Protein AF-A0A7S0YPS9-F1 (afdb_monomer_lite)

InterPro domains:
  IPR029021 Protein-tyrosine phosphatase-like [G3DSA:3.90.190.10] (40-159)
  IPR029021 Protein-tyrosine phosphatase-like [SSF52799] (48-157)
  IPR029260 Dual specificity/tyrosine protein phosphatase, N-terminal [PF14671] (51-158)

Sequence (159 aa):
AGESSSNSGPGLSVPEAGPHPSQSASPHTAVTREDTPSQPRTEGTEWVLHLTSRLFFTLLRNEDETVRQIRKYPVLFYFSNPLAEMYEPFCEDFGPVNISVVCQFCEDLRARVCDPRLENRMLVFYGYAGNAQVTANMVFLLMAFLTMDLGMSVEEAAS

Foldseek 3Di:
DDDDDDDDDDDDDDDDDDDDDDDDDDDDDDDDDDPDPDDPPPPPFPDWAQQDPQEIEGADADPVRVVVVCVVCVLADEDEDCLLVPDDDPDPDLDQHDVVSLVVLLVVVVCQVPPPVSVSHRYYYYDHPPDVSSVVNVLVSQLSNCCVPVVDDSVSRVD

Secondary structure (DSSP, 8-state):
------------PPPP-------------------PPPP---TT-S-EEEEETTEEEEEESSHHHHHHHHHH-TTEEEE--GGGG----SSS---PPPHHHHHHHHHHHHHHHT-GGGTTSEEEEEEETT-HHHHHHHHHHHHHHHHHTS---HHHHH-

Radius of gyration: 28.07 Å; chains: 1; bounding box: 64×65×68 Å

Organism: NCBI:txid464990

Structure (mmCIF, N/CA/C/O backbone):
data_AF-A0A7S0YPS9-F1
#
_entry.id   AF-A0A7S0YPS9-F1
#
loop_
_atom_site.group_PDB
_atom_site.id
_atom_site.type_symbol
_atom_site.label_atom_id
_atom_site.label_alt_id
_atom_site.label_comp_id
_atom_site.label_asym_id
_atom_site.label_entity_id
_atom_site.label_seq_id
_atom_site.pdbx_PDB_ins_code
_atom_site.Cartn_x
_atom_site.Cartn_y
_atom_site.Cartn_z
_atom_site.occupancy
_atom_site.B_iso_or_equiv
_atom_site.auth_seq_id
_atom_site.auth_comp_id
_atom_site.auth_asym_id
_atom_site.auth_atom_id
_atom_site.pdbx_PDB_model_num
ATOM 1 N N . ALA A 1 1 ? -46.658 55.732 -35.332 1.00 41.47 1 ALA A N 1
ATOM 2 C CA . ALA A 1 1 ? -47.530 54.972 -34.415 1.00 41.47 1 ALA A CA 1
ATOM 3 C C . ALA A 1 1 ? -46.629 54.014 -33.660 1.00 41.47 1 ALA A C 1
ATOM 5 O O . ALA A 1 1 ? -45.857 53.338 -34.316 1.00 41.47 1 ALA A O 1
ATOM 6 N N . GLY A 1 2 ? -46.572 53.951 -32.345 1.00 40.00 2 GLY A N 1
ATOM 7 C CA . GLY A 1 2 ? -47.279 54.594 -31.247 1.00 40.00 2 GLY A CA 1
ATOM 8 C C . GLY A 1 2 ? -46.553 54.123 -29.978 1.00 40.00 2 GLY A C 1
ATOM 9 O O . GLY A 1 2 ? -45.775 53.171 -30.039 1.00 40.00 2 GLY A O 1
ATOM 10 N N 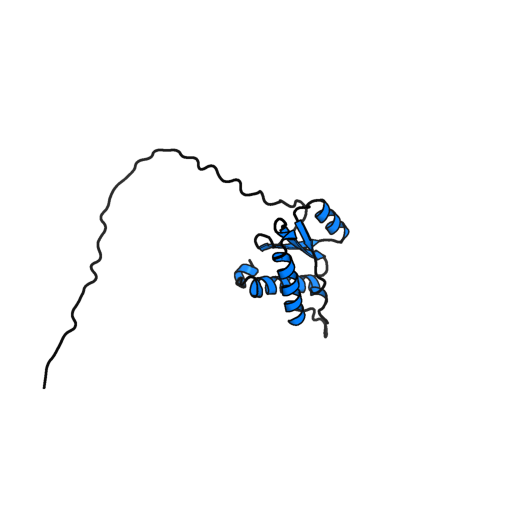. GLU A 1 3 ? -46.748 54.848 -28.886 1.00 38.50 3 GLU A N 1
ATOM 11 C CA . GLU A 1 3 ? -46.137 54.653 -27.564 1.00 38.50 3 GLU A CA 1
ATOM 12 C C . GLU A 1 3 ? -46.291 53.207 -27.058 1.00 38.50 3 GLU A C 1
ATOM 14 O O . GLU A 1 3 ? -47.204 52.491 -27.462 1.00 38.50 3 GLU A O 1
ATOM 19 N N . SER A 1 4 ? -45.428 52.685 -26.186 1.00 43.53 4 SER A N 1
ATOM 20 C CA . SER A 1 4 ? -45.539 52.729 -24.706 1.00 43.53 4 SER A CA 1
ATOM 21 C C . SER A 1 4 ? -45.063 51.343 -24.209 1.00 43.53 4 SER A C 1
ATOM 23 O O . SER A 1 4 ? -45.202 50.372 -24.941 1.00 43.53 4 SER A O 1
ATOM 25 N N . SER A 1 5 ? -44.484 51.085 -23.038 1.00 47.19 5 SER A N 1
ATOM 26 C CA . SER A 1 5 ? -44.112 51.875 -21.870 1.00 47.19 5 SER A CA 1
ATOM 27 C C . SER A 1 5 ? -43.207 51.007 -20.974 1.00 47.19 5 SER A C 1
ATOM 29 O O . SER A 1 5 ? -43.348 49.789 -20.938 1.00 47.19 5 SER A O 1
ATOM 31 N N . SER A 1 6 ? -42.319 51.689 -20.245 1.00 40.81 6 SER A N 1
ATOM 32 C CA . SER A 1 6 ? -41.898 51.464 -18.850 1.00 40.81 6 SER A CA 1
ATOM 33 C C . SER A 1 6 ? -41.573 50.052 -18.335 1.00 40.81 6 SER A C 1
ATOM 35 O O . SER A 1 6 ? -42.457 49.214 -18.176 1.00 40.81 6 SER A O 1
ATOM 37 N N . ASN A 1 7 ? -40.361 49.901 -17.793 1.00 38.34 7 ASN A N 1
ATOM 38 C CA . ASN A 1 7 ? -40.221 49.219 -16.509 1.00 38.34 7 ASN A CA 1
ATOM 39 C C . ASN A 1 7 ? -39.328 50.038 -15.569 1.00 38.34 7 ASN A C 1
ATOM 41 O O . ASN A 1 7 ? -38.269 50.524 -15.967 1.00 38.34 7 ASN A O 1
ATOM 45 N N . SER A 1 8 ? -39.809 50.211 -14.341 1.00 39.59 8 SER A N 1
ATOM 46 C CA . SER A 1 8 ? -39.329 51.164 -13.346 1.00 39.59 8 SER A CA 1
ATOM 47 C C . SER A 1 8 ? -38.951 50.436 -12.055 1.00 39.59 8 SER A C 1
ATOM 49 O O . SER A 1 8 ? -39.795 49.768 -11.466 1.00 39.59 8 SER A O 1
ATOM 51 N N . GLY A 1 9 ? -37.723 50.686 -11.584 1.00 37.12 9 GLY A N 1
ATOM 52 C CA . GLY A 1 9 ? -37.289 50.644 -10.174 1.00 37.12 9 GLY A CA 1
ATOM 53 C C . GLY A 1 9 ? -36.809 49.298 -9.604 1.00 37.12 9 GLY A C 1
ATOM 54 O O . GLY A 1 9 ? -36.999 48.262 -10.236 1.00 37.12 9 GLY A O 1
ATOM 55 N N . PRO A 1 10 ? -36.264 49.274 -8.366 1.00 46.47 10 PRO A N 1
ATOM 56 C CA . PRO A 1 10 ? -35.534 50.309 -7.605 1.00 46.47 10 PRO A CA 1
ATOM 57 C C . PRO A 1 10 ? -34.093 49.829 -7.251 1.00 46.47 10 PRO A C 1
ATOM 59 O O . PRO A 1 10 ? -33.816 48.640 -7.176 1.00 46.47 10 PRO A O 1
ATOM 62 N N . GLY A 1 11 ? -33.071 50.681 -7.137 1.00 37.88 11 GLY A N 1
ATOM 63 C CA . GLY A 1 11 ? -32.834 51.513 -5.953 1.00 37.88 11 GLY A CA 1
ATOM 64 C C . GLY A 1 11 ? -32.306 50.694 -4.761 1.00 37.88 11 GLY A C 1
ATOM 65 O O . GLY A 1 11 ? -33.041 50.504 -3.799 1.00 37.88 11 GLY A O 1
ATOM 66 N N . LEU A 1 12 ? -31.063 50.188 -4.821 1.00 39.03 12 LEU A N 1
ATOM 67 C CA . LEU A 1 12 ? -30.398 49.567 -3.664 1.00 39.03 12 LEU A CA 1
ATOM 68 C C . LEU A 1 12 ? -29.901 50.653 -2.699 1.00 39.03 12 LEU A C 1
ATOM 70 O O . LEU A 1 12 ? -28.890 51.309 -2.945 1.00 39.03 12 LEU A O 1
ATOM 74 N N . SER A 1 13 ? -30.624 50.820 -1.596 1.00 44.19 13 SER A N 1
ATOM 75 C CA . SER A 1 13 ? -30.230 51.635 -0.447 1.00 44.19 13 SER A CA 1
ATOM 76 C C . SER A 1 13 ? -29.332 50.811 0.478 1.00 44.19 13 SER A C 1
ATOM 78 O O . SER A 1 13 ? -29.762 49.795 1.021 1.00 44.19 13 SER A O 1
ATOM 80 N N . VAL A 1 14 ? -28.090 51.252 0.663 1.00 53.41 14 VAL A N 1
ATOM 81 C CA . VAL A 1 14 ? -27.149 50.713 1.656 1.00 53.41 14 VAL A CA 1
ATOM 82 C C . VAL A 1 14 ? -27.490 51.309 3.028 1.00 53.41 14 VAL A C 1
ATOM 84 O O . VAL A 1 14 ? -27.551 52.535 3.125 1.00 53.41 14 VAL A O 1
ATOM 87 N N . PRO A 1 15 ? -27.687 50.514 4.097 1.00 44.91 15 PRO A N 1
ATOM 88 C CA . PRO A 1 15 ? -27.736 51.054 5.447 1.00 44.91 15 PRO A CA 1
ATOM 89 C C . PRO A 1 15 ? -26.325 51.156 6.034 1.00 44.91 15 PRO A C 1
ATOM 91 O O . PRO A 1 15 ? -25.611 50.165 6.184 1.00 44.91 15 PRO A O 1
ATOM 94 N N . GLU A 1 16 ? -25.963 52.383 6.381 1.00 41.94 16 GLU A N 1
ATOM 95 C CA . GLU A 1 16 ? -24.846 52.775 7.233 1.00 41.94 16 GLU A CA 1
ATOM 96 C C . GLU A 1 16 ? -25.103 52.292 8.674 1.00 41.94 16 GLU A C 1
ATOM 98 O O . GLU A 1 16 ? -26.107 52.651 9.290 1.00 41.94 16 GLU A O 1
ATOM 103 N N . ALA A 1 17 ? -24.218 51.449 9.211 1.00 42.44 17 ALA A N 1
ATOM 104 C CA . ALA A 1 17 ? -24.265 51.017 10.606 1.00 42.44 17 ALA A CA 1
ATOM 105 C C . ALA A 1 17 ? -23.377 51.938 11.456 1.00 42.44 17 ALA A C 1
ATOM 107 O O . ALA A 1 17 ? -22.154 51.943 11.318 1.00 42.44 17 ALA A O 1
ATOM 108 N N . GLY A 1 18 ? -24.018 52.730 12.318 1.00 40.44 18 GLY A N 1
ATOM 109 C CA . GLY A 1 18 ? -23.367 53.601 13.296 1.00 40.44 18 GLY A CA 1
ATOM 110 C C . GLY A 1 18 ? -22.660 52.848 14.440 1.00 40.44 18 GLY A C 1
ATOM 111 O O . GLY A 1 18 ? -22.778 51.627 14.562 1.00 40.44 18 GLY A O 1
ATOM 112 N N . PRO A 1 19 ? -21.912 53.573 15.293 1.00 43.66 19 PRO A N 1
ATOM 113 C CA . PRO A 1 19 ? -20.972 52.999 16.249 1.00 43.66 19 PRO A CA 1
ATOM 114 C C . PRO A 1 19 ? -21.630 52.688 17.601 1.00 43.66 19 PRO A C 1
ATOM 116 O O . PRO A 1 19 ? -22.473 53.443 18.078 1.00 43.66 19 PRO A O 1
ATOM 119 N N . HIS A 1 20 ? -21.182 51.625 18.270 1.00 42.00 20 HIS A N 1
ATOM 120 C CA . HIS A 1 20 ? -21.481 51.356 19.682 1.00 42.00 20 HIS A CA 1
ATOM 121 C C . HIS A 1 20 ? -20.274 50.686 20.387 1.00 42.00 20 HIS A C 1
ATOM 123 O O . HIS A 1 20 ? -19.351 50.235 19.709 1.00 42.00 20 HIS A O 1
ATOM 129 N N . PRO A 1 21 ? -20.205 50.722 21.735 1.00 42.06 21 PRO A N 1
ATOM 130 C CA . PRO A 1 21 ? -19.028 51.180 22.461 1.00 42.06 21 PRO A CA 1
ATOM 131 C C . PRO A 1 21 ? -18.298 50.085 23.258 1.00 42.06 21 PRO A C 1
ATOM 133 O O . PRO A 1 21 ? -18.703 48.931 23.342 1.00 42.06 21 PRO A O 1
ATOM 136 N N . SER A 1 22 ? -17.204 50.535 23.867 1.00 35.16 22 SER A N 1
ATOM 137 C CA . SER A 1 22 ? -16.239 49.882 24.749 1.00 35.16 22 SER A CA 1
ATOM 138 C C . SER A 1 22 ? -16.776 48.999 25.895 1.00 35.16 22 SER A C 1
ATOM 140 O O . SER A 1 22 ? -17.659 49.406 26.638 1.00 35.16 22 SER A O 1
ATOM 142 N N . GLN A 1 23 ? -16.046 47.890 26.102 1.00 39.38 23 GLN A N 1
ATOM 143 C CA . GLN A 1 23 ? -15.632 47.220 27.357 1.00 39.38 23 GLN A CA 1
ATOM 144 C C . GLN A 1 23 ? -16.678 46.706 28.370 1.00 39.38 23 GLN A C 1
ATOM 146 O O . GLN A 1 23 ? -17.373 47.478 29.017 1.00 39.38 23 GLN A O 1
ATOM 151 N N . SER A 1 24 ? -16.601 45.401 28.677 1.00 36.88 24 SER A N 1
ATOM 152 C CA . SER A 1 24 ? -16.609 44.876 30.058 1.00 36.88 24 SER A CA 1
ATOM 153 C C . SER A 1 24 ? -16.165 43.404 30.091 1.00 36.88 24 SER A C 1
ATOM 155 O O . SER A 1 24 ? -16.586 42.600 29.263 1.00 36.88 24 SER A O 1
ATOM 157 N N . ALA A 1 25 ? -15.295 43.068 31.043 1.00 36.25 25 ALA A N 1
ATOM 158 C CA . ALA A 1 25 ? -14.757 41.738 31.313 1.00 36.25 25 ALA A CA 1
ATOM 159 C C . ALA A 1 25 ? -15.533 41.045 32.445 1.00 36.25 25 ALA A C 1
ATOM 161 O O . ALA A 1 25 ? -15.888 41.724 33.408 1.00 36.25 25 ALA A O 1
ATOM 162 N N . SER A 1 26 ? -15.717 39.712 32.382 1.00 39.62 26 SER A N 1
ATOM 163 C CA . SER A 1 26 ? -15.843 38.797 33.545 1.00 39.62 26 SER A CA 1
ATOM 164 C C . SER A 1 26 ? -16.054 37.313 33.146 1.00 39.62 26 SER A C 1
ATOM 166 O O . SER A 1 26 ? -16.311 37.047 31.975 1.00 39.62 26 SER A O 1
ATOM 168 N N . PRO A 1 27 ? -15.859 36.339 34.070 1.00 44.00 27 PRO A N 1
ATOM 169 C CA . PRO A 1 27 ? -15.006 35.169 33.820 1.00 44.00 27 PRO A CA 1
ATOM 170 C C . PRO A 1 27 ? -15.697 33.781 33.863 1.00 44.00 27 PRO A C 1
ATOM 172 O O . PRO A 1 27 ? -16.845 33.642 34.265 1.00 44.00 27 PRO A O 1
ATOM 175 N N . HIS A 1 28 ? -14.889 32.758 33.547 1.00 36.53 28 HIS A N 1
ATOM 176 C CA . HIS A 1 28 ? -15.008 31.321 33.854 1.00 36.53 28 HIS A CA 1
ATOM 177 C C . HIS A 1 28 ? -16.139 30.496 33.214 1.00 36.53 28 HIS A C 1
ATOM 179 O O . HIS A 1 28 ? -17.248 30.397 33.727 1.00 36.53 28 HIS A O 1
ATOM 185 N N . THR A 1 29 ? -15.760 29.664 32.240 1.00 40.16 29 THR A N 1
ATOM 186 C CA . THR A 1 29 ? -16.064 28.223 32.306 1.00 40.16 29 THR A CA 1
ATOM 187 C C . THR A 1 29 ? -14.987 27.461 31.541 1.00 40.16 29 THR A C 1
ATOM 189 O O . THR A 1 29 ? -14.839 27.605 30.330 1.00 40.16 29 THR A O 1
ATOM 192 N N . ALA A 1 30 ? -14.164 26.710 32.271 1.00 38.84 30 ALA A N 1
ATOM 193 C CA . ALA A 1 30 ? -13.199 25.801 31.678 1.00 38.84 30 ALA A CA 1
ATOM 194 C C . ALA A 1 30 ? -13.979 24.654 31.025 1.00 38.84 30 ALA A C 1
ATOM 196 O O . ALA A 1 30 ? -14.570 23.831 31.719 1.00 38.84 30 ALA A O 1
ATOM 197 N N . VAL A 1 31 ? -14.011 24.635 29.694 1.00 44.06 31 VAL A N 1
ATOM 198 C CA . VAL A 1 31 ? -14.446 23.465 28.933 1.00 44.06 31 VAL A CA 1
ATOM 199 C C . VAL A 1 31 ? -13.370 22.402 29.110 1.00 44.06 31 VAL A C 1
ATOM 201 O O . VAL A 1 31 ? -12.235 22.556 28.654 1.00 44.06 31 VAL A O 1
ATOM 204 N N . THR A 1 32 ? -13.732 21.351 29.838 1.00 39.50 32 THR A N 1
ATOM 205 C CA . THR A 1 32 ? -12.989 20.100 29.942 1.00 39.50 32 THR A CA 1
ATOM 206 C C . THR A 1 32 ? -12.752 19.588 28.527 1.00 39.50 32 THR A C 1
ATOM 208 O O . THR A 1 32 ? -13.696 19.250 27.819 1.00 39.50 32 THR A O 1
ATOM 211 N N . ARG A 1 33 ? -11.491 19.620 28.088 1.00 45.09 33 ARG A N 1
ATOM 212 C CA . ARG A 1 33 ? -11.068 19.037 26.817 1.00 45.09 33 ARG A CA 1
ATOM 213 C C . ARG A 1 33 ? -11.406 17.551 26.848 1.00 45.09 33 ARG A C 1
ATOM 215 O O . ARG A 1 33 ? -10.965 16.853 27.753 1.00 45.09 33 ARG A O 1
ATOM 222 N N . GLU A 1 34 ? -12.201 17.106 25.883 1.00 42.16 34 GLU A N 1
ATOM 223 C CA . GLU A 1 34 ? -12.401 15.690 25.611 1.00 42.16 34 GLU A CA 1
ATOM 224 C C . GLU A 1 34 ? -11.041 15.050 25.310 1.00 42.16 34 GLU A C 1
ATOM 226 O O . GLU A 1 34 ? -10.287 15.526 24.453 1.00 42.16 34 GLU A O 1
ATOM 231 N N . ASP A 1 35 ? -10.724 13.993 26.057 1.00 38.12 35 ASP A N 1
ATOM 232 C CA . ASP A 1 35 ? -9.555 13.150 25.847 1.00 38.12 35 ASP A CA 1
ATOM 233 C C . ASP A 1 35 ? -9.662 12.497 24.464 1.00 38.12 35 ASP A C 1
ATOM 235 O O . ASP A 1 35 ? -10.325 11.480 24.260 1.00 38.12 35 ASP A O 1
ATOM 239 N N . THR A 1 36 ? -9.006 13.116 23.486 1.00 41.06 36 THR A N 1
ATOM 240 C CA . THR A 1 36 ? -8.738 12.492 22.192 1.00 41.06 36 THR A CA 1
ATOM 241 C C . THR A 1 36 ? -7.844 11.276 22.449 1.00 41.06 36 THR A C 1
ATOM 243 O O . THR A 1 36 ? -6.810 11.444 23.103 1.00 41.06 36 THR A O 1
ATOM 246 N N . PRO A 1 37 ? -8.183 10.066 21.964 1.00 41.22 37 PRO A N 1
ATOM 247 C CA . PRO A 1 37 ? -7.334 8.898 22.147 1.00 41.22 37 PRO A CA 1
ATOM 248 C C . PRO A 1 37 ? -5.929 9.186 21.620 1.00 41.22 37 PRO A C 1
ATOM 250 O O . PRO A 1 37 ? -5.735 9.484 20.4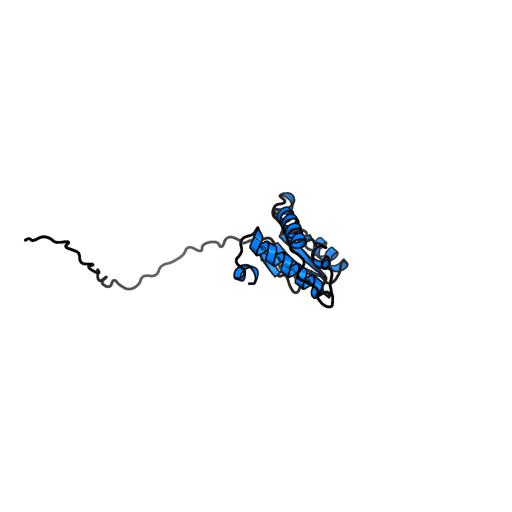40 1.00 41.22 37 PRO A O 1
ATOM 253 N N . SER A 1 38 ? -4.954 9.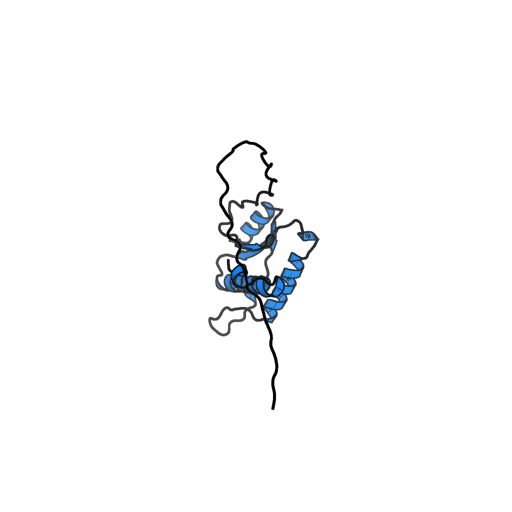131 22.523 1.00 48.56 38 SER A N 1
ATOM 254 C CA . SER A 1 38 ? -3.548 9.385 22.249 1.00 48.56 38 SER A CA 1
ATOM 255 C C . SER A 1 38 ? -3.075 8.487 21.108 1.00 48.56 38 SER A C 1
ATOM 257 O O . SER A 1 38 ? -3.089 7.260 21.233 1.00 48.56 38 SER A O 1
ATOM 259 N N . GLN A 1 39 ? -2.650 9.096 19.998 1.00 53.00 39 GLN A N 1
ATOM 260 C CA . GLN A 1 39 ? -2.018 8.386 18.889 1.00 53.00 39 GLN A CA 1
ATOM 261 C C . GLN A 1 39 ? -0.892 7.486 19.424 1.00 53.00 39 GLN A C 1
ATOM 263 O O . GLN A 1 39 ?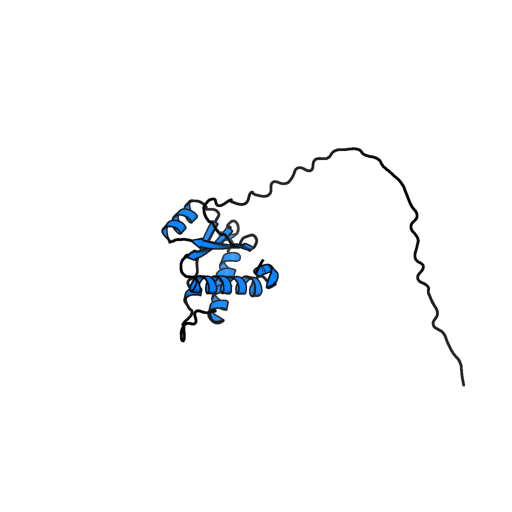 -0.093 7.939 20.255 1.00 53.00 39 GLN A O 1
ATOM 268 N N . PRO A 1 40 ? -0.778 6.228 18.966 1.00 45.66 40 PRO A N 1
ATOM 269 C CA . PRO A 1 40 ? 0.344 5.392 19.345 1.00 45.66 40 PRO A CA 1
ATOM 270 C C . PRO A 1 40 ? 1.610 5.979 18.733 1.00 45.66 40 PRO A C 1
ATOM 272 O O . PRO A 1 40 ? 1.872 5.868 17.538 1.00 45.66 40 PRO A O 1
ATOM 275 N N . ARG A 1 41 ? 2.406 6.626 19.582 1.00 46.66 41 ARG A N 1
ATOM 276 C CA . ARG A 1 41 ? 3.731 7.118 19.234 1.00 46.66 41 ARG A CA 1
ATOM 277 C C . ARG A 1 41 ? 4.646 5.902 19.106 1.00 46.66 41 ARG A C 1
ATOM 279 O O . ARG A 1 41 ? 5.133 5.354 20.095 1.00 46.66 41 ARG A O 1
ATOM 286 N N . THR A 1 42 ? 4.816 5.416 17.884 1.00 49.81 42 THR A N 1
ATOM 287 C CA . THR A 1 42 ? 5.724 4.311 17.577 1.00 49.81 42 THR A CA 1
ATOM 288 C C . THR A 1 42 ? 7.164 4.813 17.644 1.00 49.81 42 THR A C 1
ATOM 290 O O . THR A 1 42 ? 7.752 5.205 16.641 1.00 49.81 42 THR A O 1
ATOM 293 N N . GLU A 1 43 ? 7.743 4.836 18.845 1.00 42.94 43 GLU A N 1
ATOM 294 C CA . GLU A 1 43 ? 9.190 4.970 19.016 1.00 42.94 43 GLU A CA 1
ATOM 295 C C . GLU A 1 43 ? 9.875 3.767 18.339 1.00 42.94 43 GLU A C 1
ATOM 297 O O . GLU A 1 43 ? 9.827 2.637 18.847 1.00 42.94 43 GLU A O 1
ATOM 302 N N . GLY A 1 44 ? 10.455 4.000 17.153 1.00 46.72 44 GLY A N 1
ATOM 303 C CA . GLY A 1 44 ? 11.300 3.036 16.435 1.00 46.72 44 GLY A CA 1
ATOM 304 C C . GLY A 1 44 ? 11.024 2.827 14.938 1.00 46.72 44 GLY A C 1
ATOM 305 O O . GLY A 1 44 ? 11.829 2.163 14.290 1.00 46.72 44 GLY A O 1
ATOM 306 N N . THR A 1 45 ? 9.951 3.379 14.366 1.00 51.50 45 THR A N 1
ATOM 307 C CA . THR A 1 45 ? 9.693 3.366 12.910 1.00 51.50 45 THR A CA 1
ATOM 308 C C . THR A 1 45 ? 9.907 4.768 12.363 1.00 51.50 45 THR A C 1
ATOM 310 O O . THR A 1 45 ? 9.052 5.632 12.517 1.00 51.50 45 THR A O 1
ATOM 313 N N . GLU A 1 46 ? 11.080 5.011 11.780 1.00 56.75 46 GLU A N 1
ATOM 314 C CA . GLU A 1 46 ? 11.538 6.363 11.430 1.00 56.75 46 GLU A CA 1
ATOM 315 C C . GLU A 1 46 ? 10.673 7.064 10.368 1.00 56.75 46 GLU A C 1
ATOM 317 O O . GLU A 1 46 ? 10.697 8.286 10.313 1.00 56.75 46 GLU A O 1
ATOM 322 N N . TRP A 1 47 ? 9.842 6.342 9.601 1.00 65.19 47 TRP A N 1
ATOM 323 C CA . TRP A 1 47 ? 8.894 6.948 8.657 1.00 65.19 47 TRP A CA 1
ATOM 324 C C . TRP A 1 47 ? 7.599 6.128 8.564 1.00 65.19 47 TRP A C 1
ATOM 326 O O . TRP A 1 47 ? 7.588 4.994 8.071 1.00 65.19 47 TRP A O 1
ATOM 336 N N . VAL A 1 48 ? 6.496 6.700 9.049 1.00 83.88 48 VAL A N 1
ATOM 337 C CA . VAL A 1 48 ? 5.135 6.204 8.808 1.00 83.88 48 VAL A CA 1
ATOM 338 C C . VAL A 1 48 ? 4.398 7.287 8.035 1.00 83.88 48 VAL A C 1
ATOM 340 O O . VAL A 1 48 ? 4.246 8.403 8.527 1.00 83.88 48 VAL A O 1
ATOM 343 N N . LEU A 1 49 ? 3.959 6.958 6.825 1.00 89.81 49 LEU A N 1
ATOM 344 C CA . LEU A 1 49 ? 3.116 7.820 6.013 1.00 89.81 49 LEU A CA 1
ATOM 345 C C . LEU A 1 49 ? 1.657 7.588 6.415 1.00 89.81 49 LEU A C 1
ATOM 347 O O . LEU A 1 49 ? 1.150 6.467 6.346 1.00 89.81 49 LEU A O 1
ATOM 351 N N . HIS A 1 50 ? 0.994 8.640 6.878 1.00 91.31 50 HIS A N 1
ATOM 352 C CA . HIS A 1 50 ? -0.417 8.606 7.243 1.00 91.31 50 HIS A CA 1
ATOM 353 C C . HIS A 1 50 ? -1.251 8.902 5.999 1.00 91.31 50 HIS A C 1
ATOM 355 O O . HIS A 1 50 ? -1.120 9.979 5.433 1.00 91.31 50 HIS A O 1
ATOM 361 N N . LEU A 1 51 ? -2.075 7.947 5.565 1.00 92.94 51 LEU A N 1
ATOM 362 C CA . LEU A 1 51 ? -2.852 8.068 4.326 1.00 92.94 51 LEU A CA 1
ATOM 363 C C . LEU A 1 51 ? -4.307 8.442 4.619 1.00 92.94 51 LEU A C 1
ATOM 365 O O . LEU A 1 51 ? -4.905 9.262 3.935 1.00 92.94 51 LEU A O 1
ATOM 369 N N . THR A 1 52 ? -4.883 7.835 5.656 1.00 92.56 52 THR A N 1
ATOM 370 C CA . THR A 1 52 ? -6.214 8.161 6.185 1.00 92.56 52 THR A CA 1
ATOM 371 C C . THR A 1 52 ? -6.232 7.911 7.687 1.00 92.56 52 THR A C 1
ATOM 373 O O . THR A 1 52 ? -5.304 7.308 8.219 1.00 92.56 52 THR A O 1
ATOM 376 N N . SER A 1 53 ? -7.337 8.250 8.360 1.00 91.38 53 SER A N 1
ATOM 377 C CA . SER A 1 53 ? -7.524 8.028 9.804 1.00 91.38 53 SER A CA 1
ATOM 378 C C . SER A 1 53 ? -7.203 6.609 10.295 1.00 91.38 53 SER A C 1
ATOM 380 O O . SER A 1 53 ? -6.889 6.426 11.471 1.00 91.38 53 SER A O 1
ATOM 382 N N . ARG A 1 54 ? -7.307 5.596 9.423 1.00 93.25 54 ARG A N 1
ATOM 383 C CA . ARG A 1 54 ? -7.076 4.186 9.769 1.00 93.25 54 ARG A CA 1
ATOM 384 C C . ARG A 1 54 ? -6.094 3.465 8.852 1.00 93.25 54 ARG A C 1
ATOM 386 O O . ARG A 1 54 ? -5.808 2.304 9.134 1.00 93.25 54 ARG A O 1
ATOM 393 N N . LEU A 1 55 ? -5.583 4.104 7.800 1.00 95.81 55 LEU A N 1
ATOM 394 C CA . LEU A 1 55 ? -4.658 3.498 6.841 1.00 95.81 55 LEU A CA 1
ATOM 395 C C . LEU A 1 55 ? -3.315 4.230 6.850 1.00 95.81 55 LEU A C 1
ATOM 397 O O . LEU A 1 55 ? -3.241 5.440 6.648 1.00 95.81 55 LEU A O 1
ATOM 401 N N . PHE A 1 56 ? -2.253 3.459 7.043 1.00 96.00 56 PHE A N 1
ATOM 402 C CA . PHE A 1 56 ? -0.881 3.929 7.149 1.00 96.00 56 PHE A CA 1
ATOM 403 C C . PHE A 1 56 ? 0.014 3.122 6.210 1.00 96.00 56 PHE A C 1
ATOM 405 O O . PHE A 1 56 ? -0.277 1.961 5.909 1.00 96.00 56 PHE A O 1
ATOM 412 N N . PHE A 1 57 ? 1.134 3.712 5.808 1.00 95.94 57 PHE A N 1
ATOM 413 C CA . PHE A 1 57 ? 2.190 3.052 5.054 1.00 95.94 57 PHE A CA 1
ATOM 414 C C . PHE A 1 57 ? 3.536 3.166 5.769 1.00 95.94 57 PHE A C 1
ATOM 416 O O . PHE A 1 57 ? 3.855 4.200 6.353 1.00 95.94 57 PHE A O 1
ATOM 423 N N . THR A 1 58 ? 4.347 2.110 5.739 1.00 95.56 58 THR A N 1
ATOM 424 C CA . THR A 1 58 ? 5.705 2.148 6.295 1.00 95.56 58 THR A CA 1
ATOM 425 C C . THR A 1 58 ? 6.653 1.201 5.564 1.00 95.56 58 THR A C 1
ATOM 427 O O . THR A 1 58 ? 6.233 0.256 4.895 1.00 95.56 58 THR A O 1
ATOM 430 N N . LEU A 1 59 ? 7.953 1.440 5.721 1.00 95.06 59 LEU A N 1
ATOM 431 C CA . LEU A 1 59 ? 9.004 0.554 5.240 1.00 95.06 59 LEU A CA 1
ATOM 432 C C . LEU A 1 59 ? 9.691 -0.113 6.426 1.00 95.06 59 LEU A C 1
ATOM 434 O O . LEU A 1 59 ? 10.203 0.549 7.330 1.00 95.06 59 LEU A O 1
ATOM 438 N N . LEU A 1 60 ? 9.724 -1.439 6.402 1.00 93.62 60 LEU A N 1
ATOM 439 C CA . LEU A 1 60 ? 10.380 -2.257 7.412 1.00 93.62 60 LEU A CA 1
ATOM 440 C C . LEU A 1 60 ? 11.722 -2.757 6.885 1.00 93.62 60 LEU A C 1
ATOM 442 O O . LEU A 1 60 ? 11.938 -2.873 5.684 1.00 93.62 60 LEU A O 1
ATOM 446 N N . ARG A 1 61 ? 12.663 -3.050 7.782 1.00 92.44 61 ARG A N 1
ATOM 447 C CA . ARG A 1 61 ? 14.010 -3.480 7.372 1.00 92.44 61 ARG A CA 1
ATOM 448 C C . ARG A 1 61 ? 14.040 -4.912 6.850 1.00 92.44 61 ARG A C 1
ATOM 450 O O . ARG A 1 61 ? 14.805 -5.214 5.945 1.00 92.44 61 ARG A O 1
ATOM 457 N N . ASN A 1 62 ? 13.264 -5.789 7.477 1.00 92.75 62 ASN A N 1
ATOM 458 C CA . ASN A 1 62 ? 13.217 -7.218 7.198 1.00 92.75 62 ASN A CA 1
ATOM 459 C C . ASN A 1 62 ? 12.037 -7.868 7.937 1.00 92.75 62 ASN A C 1
ATOM 461 O O . ASN A 1 62 ? 11.305 -7.220 8.695 1.00 92.75 62 ASN A O 1
ATOM 465 N N . GLU A 1 63 ? 11.868 -9.167 7.722 1.00 94.19 63 GLU A N 1
ATOM 466 C CA . GLU A 1 63 ? 10.818 -9.967 8.346 1.00 94.19 63 GLU A CA 1
ATOM 467 C C . GLU A 1 63 ? 10.924 -9.993 9.878 1.00 94.19 63 GLU A C 1
ATOM 469 O O . GLU A 1 63 ? 9.919 -9.815 10.565 1.00 94.19 63 GLU A O 1
ATOM 474 N N . ASP A 1 64 ? 12.134 -10.101 10.433 1.00 95.94 64 ASP A N 1
ATOM 475 C CA . ASP A 1 64 ? 12.335 -10.097 11.887 1.00 95.94 64 ASP A CA 1
ATOM 476 C C . ASP A 1 64 ? 11.821 -8.806 12.540 1.00 95.94 64 ASP A C 1
ATOM 478 O O . ASP A 1 64 ? 11.219 -8.836 13.617 1.00 95.94 64 ASP A O 1
ATOM 482 N N . GLU A 1 65 ? 12.047 -7.658 11.896 1.00 93.25 65 GLU A N 1
ATOM 483 C CA . GLU A 1 65 ? 11.489 -6.382 12.341 1.00 93.25 65 GLU A CA 1
ATOM 484 C C . GLU A 1 65 ? 9.963 -6.384 12.260 1.00 93.25 65 GLU A C 1
ATOM 486 O O . GLU A 1 65 ? 9.306 -5.954 13.203 1.00 93.25 65 GLU A O 1
ATOM 491 N N . THR A 1 66 ? 9.394 -6.942 11.194 1.00 93.88 66 THR A N 1
ATOM 492 C CA . THR A 1 66 ? 7.939 -7.081 11.035 1.00 93.88 66 THR A CA 1
ATOM 493 C C . THR A 1 66 ? 7.324 -7.879 12.182 1.00 93.88 66 THR A C 1
ATOM 495 O O . THR A 1 66 ? 6.378 -7.421 12.826 1.00 93.88 66 THR A O 1
ATOM 498 N N . VAL A 1 67 ? 7.907 -9.032 12.521 1.00 95.62 67 VAL A N 1
ATOM 499 C CA . VAL A 1 67 ? 7.448 -9.868 13.641 1.00 95.62 67 VAL A CA 1
ATOM 500 C C . VAL A 1 67 ? 7.559 -9.123 14.974 1.00 95.62 67 VAL A C 1
ATOM 502 O O . VAL A 1 67 ? 6.647 -9.204 15.804 1.00 95.62 67 VAL A O 1
ATOM 505 N N . ARG A 1 68 ? 8.648 -8.371 15.195 1.00 94.75 68 ARG A N 1
ATOM 506 C CA . ARG A 1 68 ? 8.805 -7.536 16.399 1.00 94.75 68 ARG A CA 1
ATOM 507 C C . ARG A 1 68 ? 7.728 -6.458 16.488 1.00 94.75 68 ARG A C 1
ATOM 509 O O . ARG A 1 68 ? 7.127 -6.311 17.551 1.00 94.75 68 ARG A O 1
ATOM 516 N N . GLN A 1 69 ? 7.463 -5.744 15.397 1.00 92.69 69 GLN A N 1
ATOM 517 C CA . GLN A 1 69 ? 6.467 -4.670 15.346 1.00 92.69 69 GLN A CA 1
ATOM 518 C C . GLN A 1 69 ? 5.048 -5.197 15.600 1.00 92.69 69 GLN A C 1
ATOM 520 O O . GLN A 1 69 ? 4.339 -4.653 16.447 1.00 92.69 69 GLN A O 1
ATOM 525 N N . ILE A 1 70 ? 4.672 -6.319 14.973 1.00 93.81 70 ILE A N 1
ATOM 526 C CA . ILE A 1 70 ? 3.374 -6.983 15.196 1.00 93.81 70 ILE A CA 1
ATOM 527 C C . ILE A 1 70 ? 3.187 -7.358 16.673 1.00 93.81 70 ILE A C 1
ATOM 529 O O . ILE A 1 70 ? 2.115 -7.144 17.239 1.00 93.81 70 ILE A O 1
ATOM 533 N N . ARG A 1 71 ? 4.226 -7.902 17.320 1.00 94.69 71 ARG A N 1
ATOM 534 C CA . ARG A 1 71 ? 4.170 -8.283 18.743 1.00 94.69 71 ARG A CA 1
ATOM 535 C C . ARG A 1 71 ? 4.117 -7.074 19.672 1.00 94.69 71 ARG A C 1
ATOM 537 O O . ARG A 1 71 ? 3.445 -7.130 20.698 1.00 94.69 71 ARG A O 1
ATOM 544 N N . LYS A 1 72 ? 4.838 -6.004 19.332 1.00 94.56 72 LYS A N 1
ATOM 545 C CA . LYS A 1 72 ? 4.920 -4.780 20.139 1.00 94.56 72 LYS A CA 1
ATOM 546 C C . LYS A 1 72 ? 3.617 -3.979 20.093 1.00 94.56 72 LYS A C 1
ATOM 548 O O . LYS A 1 72 ? 3.228 -3.408 21.108 1.00 94.56 72 LYS A O 1
ATOM 553 N N . TYR A 1 73 ? 2.938 -3.959 18.947 1.00 93.25 73 TYR A N 1
ATOM 554 C CA . TYR A 1 73 ? 1.772 -3.111 18.709 1.00 93.25 73 TYR A CA 1
ATOM 555 C C . TYR A 1 73 ? 0.562 -3.920 18.210 1.00 93.25 73 TYR A C 1
ATOM 557 O O . TYR A 1 73 ? 0.200 -3.835 17.037 1.00 93.25 73 TYR A O 1
ATOM 565 N N . PRO A 1 74 ? -0.135 -4.663 19.090 1.00 90.69 74 PRO A N 1
ATOM 566 C CA . PRO A 1 74 ? -1.244 -5.535 18.694 1.00 90.69 74 PRO A CA 1
ATOM 567 C C . PRO A 1 74 ? -2.471 -4.783 18.162 1.00 90.69 74 PRO A C 1
ATOM 569 O O . PRO A 1 74 ? -3.324 -5.395 17.531 1.00 90.69 74 PRO A O 1
ATOM 572 N N . VAL A 1 75 ? -2.584 -3.469 18.388 1.00 93.00 75 VAL A N 1
ATOM 573 C CA . VAL A 1 75 ? -3.635 -2.631 17.780 1.00 93.00 75 VAL A CA 1
ATOM 574 C C . VAL A 1 75 ? -3.399 -2.405 16.281 1.00 93.00 75 VAL A C 1
ATOM 576 O O . VAL A 1 75 ? -4.352 -2.223 15.523 1.00 93.00 75 VAL A O 1
ATOM 579 N N . LEU A 1 76 ? -2.146 -2.492 15.828 1.00 95.56 76 LEU A N 1
ATOM 580 C CA . LEU A 1 76 ? -1.782 -2.372 14.422 1.00 95.56 76 LEU A CA 1
ATOM 581 C C . LEU A 1 76 ? -2.017 -3.704 13.714 1.00 95.56 76 LEU A C 1
ATOM 583 O O . LEU A 1 76 ? -1.729 -4.779 14.245 1.00 95.56 76 LEU A O 1
ATOM 587 N N . PHE A 1 77 ? -2.570 -3.641 12.513 1.00 96.69 77 PHE A N 1
ATOM 588 C CA . PHE A 1 77 ? -2.692 -4.771 11.609 1.00 96.69 77 PHE A CA 1
ATOM 589 C C . PHE A 1 77 ? -1.753 -4.538 10.429 1.00 96.69 77 PHE A C 1
ATOM 591 O O . PHE A 1 77 ? -2.053 -3.754 9.532 1.00 96.69 77 PHE A O 1
ATOM 598 N N . TYR A 1 78 ? -0.601 -5.204 10.463 1.00 96.56 78 TYR A N 1
ATOM 599 C CA . TYR A 1 78 ? 0.388 -5.143 9.394 1.00 96.56 78 TYR A CA 1
ATOM 600 C C . TYR A 1 78 ? 0.002 -6.088 8.261 1.00 96.56 78 TYR A C 1
ATOM 602 O O . TYR A 1 78 ? -0.302 -7.259 8.496 1.00 96.56 78 TYR A O 1
ATOM 610 N N . PHE A 1 79 ? 0.056 -5.596 7.029 1.00 96.75 79 PHE A N 1
ATOM 611 C CA . PHE A 1 79 ? -0.127 -6.406 5.832 1.00 96.75 79 PHE A CA 1
ATOM 612 C C . PHE A 1 79 ? 0.727 -5.870 4.683 1.00 96.75 79 PHE A C 1
ATOM 614 O O . PHE A 1 79 ? 1.020 -4.682 4.607 1.00 96.75 79 PHE A O 1
ATOM 621 N N . SER A 1 80 ? 1.112 -6.761 3.783 1.00 95.69 80 SER A N 1
ATOM 622 C CA . SER A 1 80 ? 1.793 -6.447 2.531 1.00 95.69 80 SER A CA 1
ATOM 623 C C . SER A 1 80 ? 1.039 -7.118 1.384 1.00 95.69 80 SER A C 1
ATOM 625 O O . SER A 1 80 ? 0.105 -7.897 1.609 1.00 95.69 80 SER A O 1
ATOM 627 N N . ASN A 1 81 ? 1.398 -6.778 0.151 1.00 93.00 81 ASN A N 1
ATOM 628 C CA . ASN A 1 81 ? 0.790 -7.347 -1.043 1.00 93.00 81 ASN A CA 1
ATOM 629 C C . ASN A 1 81 ? 1.880 -7.510 -2.121 1.00 93.00 81 ASN A C 1
ATOM 631 O O . ASN A 1 81 ? 2.600 -6.540 -2.368 1.00 93.00 81 ASN A O 1
ATOM 635 N N . PRO A 1 82 ? 2.017 -8.692 -2.754 1.00 95.56 82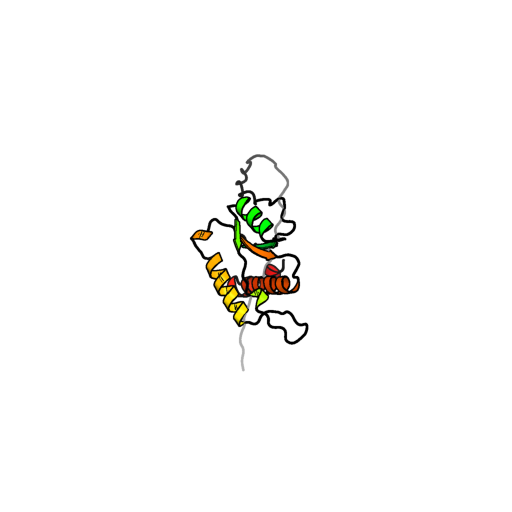 PRO A N 1
ATOM 636 C CA . PRO A 1 82 ? 3.030 -8.931 -3.786 1.00 95.56 82 PRO A CA 1
ATOM 637 C C . PRO A 1 82 ? 2.767 -8.194 -5.110 1.00 95.56 82 PRO A C 1
ATOM 639 O O . PRO A 1 82 ? 3.643 -8.161 -5.966 1.00 95.56 82 PRO A O 1
ATOM 642 N N . LEU A 1 83 ? 1.591 -7.587 -5.306 1.00 95.81 83 LEU A N 1
ATOM 643 C CA . LEU A 1 83 ? 1.193 -6.946 -6.568 1.00 95.81 83 LEU A CA 1
ATOM 644 C C . LEU A 1 83 ? 2.189 -5.887 -7.076 1.00 95.81 83 LEU A C 1
ATOM 646 O O . LEU A 1 83 ? 2.352 -5.733 -8.282 1.00 95.81 83 LEU A O 1
ATOM 650 N N . ALA A 1 84 ? 2.902 -5.188 -6.189 1.00 94.94 84 ALA A N 1
ATOM 651 C CA . ALA A 1 84 ? 3.915 -4.206 -6.591 1.00 94.94 84 ALA A CA 1
ATOM 652 C C . ALA A 1 84 ? 5.147 -4.822 -7.289 1.00 94.94 84 ALA A C 1
ATOM 654 O O . ALA A 1 84 ? 5.873 -4.113 -7.990 1.00 94.94 84 ALA A O 1
ATOM 655 N N . GLU A 1 85 ? 5.372 -6.125 -7.109 1.00 94.81 85 GLU A N 1
ATOM 656 C CA . GLU A 1 85 ? 6.455 -6.900 -7.727 1.00 94.81 85 GLU A CA 1
ATOM 657 C C . GLU A 1 85 ? 6.038 -7.522 -9.068 1.00 94.81 85 GLU A C 1
ATOM 659 O O . GLU A 1 85 ? 6.879 -8.053 -9.783 1.00 94.81 85 GLU A O 1
ATOM 664 N N . MET A 1 86 ? 4.756 -7.441 -9.444 1.00 94.88 86 MET A N 1
ATOM 665 C CA . MET A 1 86 ? 4.233 -8.045 -10.676 1.00 94.88 86 MET A CA 1
ATOM 666 C C . MET A 1 86 ? 4.528 -7.247 -11.953 1.00 94.88 86 MET A C 1
ATOM 668 O O . MET A 1 86 ? 4.010 -7.578 -13.020 1.00 94.88 86 MET A O 1
ATOM 672 N N . TYR A 1 87 ? 5.311 -6.172 -11.870 1.00 95.12 87 TYR A N 1
ATOM 673 C CA . TYR A 1 87 ? 5.752 -5.477 -13.072 1.00 95.12 87 TYR A CA 1
ATOM 674 C C . TYR A 1 87 ? 6.749 -6.344 -13.844 1.00 95.12 87 TYR A C 1
ATOM 676 O O . TYR A 1 87 ? 7.734 -6.806 -13.274 1.00 95.12 87 TYR A O 1
ATOM 684 N N . GLU A 1 88 ? 6.513 -6.524 -15.142 1.00 93.75 88 GLU A N 1
ATOM 685 C CA . GLU A 1 88 ? 7.433 -7.205 -16.052 1.00 93.75 88 GLU A CA 1
ATOM 686 C C . GLU A 1 88 ? 8.191 -6.152 -16.880 1.00 93.75 88 GLU A C 1
ATOM 688 O O . GLU A 1 88 ? 7.573 -5.512 -17.735 1.00 93.75 88 GLU A O 1
ATOM 693 N N . PRO A 1 89 ? 9.501 -5.942 -16.634 1.00 94.06 89 PRO A N 1
ATOM 694 C CA . PRO A 1 89 ? 10.307 -4.985 -17.388 1.00 94.06 89 PRO A CA 1
ATOM 695 C C . PRO A 1 89 ? 10.462 -5.377 -18.853 1.00 94.06 89 PRO A C 1
ATOM 697 O O . PRO A 1 89 ? 10.747 -6.536 -19.166 1.00 94.06 89 PRO A O 1
ATOM 700 N N . PHE A 1 90 ? 10.384 -4.398 -19.752 1.00 92.88 90 PHE A N 1
ATOM 701 C CA . PHE A 1 90 ? 10.815 -4.589 -21.140 1.00 92.88 90 PHE A CA 1
ATOM 702 C C . PHE A 1 90 ? 12.325 -4.352 -21.306 1.00 92.88 90 PHE A C 1
ATOM 704 O O . PHE A 1 90 ? 12.979 -5.036 -22.095 1.00 92.88 90 PHE A O 1
ATOM 711 N N . CYS A 1 91 ? 12.871 -3.399 -20.552 1.00 94.12 91 CYS A N 1
ATOM 712 C CA . CYS A 1 91 ? 14.262 -2.959 -20.533 1.00 94.12 91 CYS A CA 1
ATOM 713 C C . CYS A 1 91 ? 14.684 -2.635 -19.078 1.00 94.12 91 CYS A C 1
ATOM 715 O O . CYS A 1 91 ? 14.705 -3.516 -18.223 1.00 94.12 91 CYS A O 1
ATOM 717 N N . GLU A 1 92 ? 15.051 -1.377 -18.801 1.00 94.00 92 GLU A N 1
ATOM 718 C CA . GLU A 1 92 ? 15.411 -0.857 -17.470 1.00 94.00 92 GLU A CA 1
ATOM 719 C C . GLU A 1 92 ? 14.224 -0.167 -16.763 1.00 94.00 92 GLU A C 1
ATOM 721 O O . GLU A 1 92 ? 14.377 0.436 -15.698 1.00 94.00 92 GLU A O 1
ATOM 726 N N . ASP A 1 93 ? 13.035 -0.221 -17.363 1.00 95.88 93 ASP A N 1
ATOM 727 C CA . ASP A 1 93 ? 11.776 0.202 -16.763 1.00 95.88 93 ASP A CA 1
ATOM 728 C C . ASP A 1 93 ? 11.399 -0.682 -15.571 1.00 95.88 93 ASP A C 1
ATOM 730 O O . ASP A 1 93 ? 11.715 -1.866 -15.508 1.00 95.88 93 ASP A O 1
ATOM 734 N N . PHE A 1 94 ? 10.712 -0.091 -14.598 1.00 95.19 94 PHE A N 1
ATOM 735 C CA . PHE A 1 94 ? 10.296 -0.790 -13.379 1.00 95.19 94 PHE A CA 1
ATOM 736 C C . PHE A 1 94 ? 8.833 -0.544 -13.009 1.00 95.19 94 PHE A C 1
ATOM 738 O O . PHE A 1 94 ? 8.361 -1.056 -11.992 1.00 95.19 94 PHE A O 1
ATOM 745 N N . GLY A 1 95 ? 8.119 0.267 -13.790 1.00 94.31 95 GLY A N 1
ATOM 746 C CA . GLY A 1 95 ? 6.761 0.654 -13.462 1.00 94.31 95 GLY A CA 1
ATOM 747 C C . GLY A 1 95 ? 6.225 1.846 -14.258 1.00 94.31 95 GLY A C 1
ATOM 748 O O . GLY A 1 95 ? 6.896 2.356 -15.159 1.00 94.31 95 GLY A O 1
ATOM 749 N N . PRO A 1 96 ? 5.021 2.320 -13.882 1.00 95.88 96 PRO A N 1
ATOM 750 C CA . PRO A 1 96 ? 4.161 1.726 -12.854 1.00 95.88 96 PRO A CA 1
ATOM 751 C C . PRO A 1 96 ? 3.545 0.392 -13.305 1.00 95.88 96 PRO A C 1
ATOM 753 O O . PRO A 1 96 ? 3.509 0.073 -14.494 1.00 95.88 96 PRO A O 1
ATOM 756 N N . VAL A 1 97 ? 3.039 -0.390 -12.349 1.00 95.75 97 VAL A N 1
ATOM 757 C CA . VAL A 1 97 ? 2.262 -1.605 -12.641 1.00 95.75 97 VAL A CA 1
ATOM 758 C C . VAL A 1 97 ? 1.060 -1.311 -13.543 1.00 95.75 97 VAL A C 1
ATOM 760 O O . VAL A 1 97 ? 0.502 -0.213 -13.544 1.00 95.75 97 VAL A O 1
ATOM 763 N N . ASN A 1 98 ? 0.654 -2.309 -14.327 1.00 96.50 98 ASN A N 1
ATOM 764 C CA . ASN A 1 98 ? -0.462 -2.163 -15.258 1.00 96.50 98 ASN A CA 1
ATOM 765 C C . ASN A 1 98 ? -1.820 -2.034 -14.532 1.00 96.50 98 ASN A C 1
ATOM 767 O O . ASN A 1 98 ? -1.966 -2.390 -13.364 1.00 96.50 98 ASN A O 1
ATOM 771 N N . ILE A 1 99 ? -2.847 -1.576 -15.255 1.00 96.75 99 ILE A N 1
ATOM 772 C CA . ILE A 1 99 ? -4.178 -1.303 -14.685 1.00 96.75 99 ILE A CA 1
ATOM 773 C C . ILE A 1 99 ? -4.872 -2.540 -14.092 1.00 96.75 99 ILE A C 1
ATOM 775 O O . ILE A 1 99 ? -5.635 -2.406 -13.143 1.00 96.75 99 ILE A O 1
ATOM 779 N N . SER A 1 100 ? -4.592 -3.748 -14.595 1.00 97.31 100 SER A N 1
ATOM 780 C CA . SER A 1 100 ? -5.157 -4.976 -14.018 1.00 97.31 100 SER A CA 1
ATOM 781 C C . SER A 1 100 ? -4.657 -5.187 -12.587 1.00 97.31 100 SER A C 1
ATOM 783 O O . SER A 1 100 ? -5.442 -5.495 -11.693 1.00 97.31 100 SER A O 1
ATOM 785 N N . VAL A 1 101 ? -3.364 -4.938 -12.352 1.00 97.94 101 VAL A N 1
ATOM 786 C CA . VAL A 1 101 ? -2.747 -4.983 -11.016 1.00 97.94 101 VAL A CA 1
ATOM 787 C C . VAL A 1 101 ? -3.332 -3.899 -10.107 1.00 97.94 101 VAL A C 1
ATOM 789 O O . VAL A 1 101 ? -3.600 -4.164 -8.938 1.00 97.94 101 VAL A O 1
ATOM 792 N N . VAL A 1 102 ? -3.594 -2.701 -10.642 1.00 97.94 102 VAL A N 1
ATOM 793 C CA . VAL A 1 102 ? -4.261 -1.617 -9.897 1.00 97.94 102 VAL A CA 1
ATOM 794 C C . VAL A 1 102 ? -5.655 -2.042 -9.435 1.00 97.94 102 VAL A C 1
ATOM 796 O O . VAL A 1 102 ? -5.967 -1.914 -8.255 1.00 97.94 102 VAL A O 1
ATOM 799 N N . CYS A 1 103 ? -6.482 -2.594 -10.329 1.00 97.69 103 CYS A N 1
ATOM 800 C CA . CYS A 1 103 ? -7.827 -3.053 -9.977 1.00 97.69 103 CYS A CA 1
ATOM 801 C C . CYS A 1 103 ? -7.799 -4.136 -8.889 1.00 97.69 103 CYS A C 1
ATOM 803 O O . CYS A 1 103 ? -8.539 -4.027 -7.912 1.00 97.69 103 CYS A O 1
ATOM 805 N N . GLN A 1 104 ? -6.908 -5.125 -9.018 1.00 97.94 104 GLN A N 1
ATOM 806 C CA . GLN A 1 104 ? -6.729 -6.180 -8.012 1.00 97.94 104 GLN A CA 1
ATOM 807 C C . GLN A 1 104 ? -6.311 -5.602 -6.656 1.00 97.94 104 GLN A C 1
ATOM 809 O O . GLN A 1 104 ? -6.869 -5.962 -5.622 1.00 97.94 104 GLN A O 1
ATOM 814 N N . PHE A 1 105 ? -5.374 -4.652 -6.656 1.00 98.06 105 PHE A N 1
ATOM 815 C CA . PHE A 1 105 ? -4.932 -3.998 -5.429 1.00 98.06 105 PHE A CA 1
ATOM 816 C C . PHE A 1 105 ? -6.066 -3.223 -4.754 1.00 98.06 105 PHE A C 1
ATOM 818 O O . PHE A 1 105 ? -6.244 -3.326 -3.540 1.00 98.06 105 PHE A O 1
ATOM 825 N N . CYS A 1 106 ? -6.848 -2.470 -5.530 1.00 97.69 106 CYS A N 1
ATOM 826 C CA . CYS A 1 106 ? -7.998 -1.734 -5.021 1.00 97.69 106 CYS A CA 1
ATOM 827 C C . CYS A 1 106 ? -9.042 -2.666 -4.399 1.00 97.69 106 CYS A C 1
ATOM 829 O O . CYS A 1 106 ? -9.541 -2.385 -3.312 1.00 97.69 106 CYS A O 1
ATOM 831 N N . GLU A 1 107 ? -9.356 -3.787 -5.049 1.00 97.25 107 GLU A N 1
ATOM 832 C CA . GLU A 1 107 ? -10.277 -4.795 -4.512 1.00 97.25 107 GLU A CA 1
ATOM 833 C C . GLU A 1 107 ? -9.771 -5.389 -3.192 1.00 97.25 107 GLU A C 1
ATOM 835 O O . GLU A 1 107 ? -10.510 -5.400 -2.201 1.00 97.25 107 GLU A O 1
ATOM 840 N N . ASP A 1 108 ? -8.502 -5.800 -3.146 1.00 97.25 108 ASP A N 1
ATOM 841 C CA . ASP A 1 108 ? -7.862 -6.357 -1.951 1.00 97.25 108 ASP A CA 1
ATOM 842 C C . ASP A 1 108 ? -7.840 -5.360 -0.787 1.00 97.25 108 ASP A C 1
ATOM 844 O O . ASP A 1 108 ? -8.138 -5.707 0.364 1.00 97.25 108 ASP A O 1
ATOM 848 N N . LEU A 1 109 ? -7.462 -4.110 -1.062 1.00 97.25 109 LEU A N 1
ATOM 849 C CA . LEU A 1 109 ? -7.345 -3.082 -0.036 1.00 97.25 109 LEU A CA 1
ATOM 850 C C . LEU A 1 109 ? -8.723 -2.636 0.459 1.00 97.25 109 LEU A C 1
ATOM 852 O O . LEU A 1 109 ? -8.919 -2.533 1.671 1.00 97.25 109 LEU A O 1
ATOM 856 N N . ARG A 1 110 ? -9.705 -2.475 -0.438 1.00 97.00 110 ARG A N 1
ATOM 857 C CA . ARG A 1 110 ? -11.105 -2.201 -0.076 1.00 97.00 110 ARG A CA 1
ATOM 858 C C . ARG A 1 110 ? -11.659 -3.296 0.828 1.00 97.00 110 ARG A C 1
ATOM 860 O O . ARG A 1 110 ? -12.240 -2.990 1.867 1.00 97.00 110 ARG A O 1
ATOM 867 N N . ALA A 1 111 ? -11.424 -4.564 0.484 1.00 96.56 111 ALA A N 1
ATOM 868 C CA . ALA A 1 111 ? -11.866 -5.695 1.295 1.00 96.56 111 ALA A CA 1
ATOM 869 C C . ALA A 1 111 ? -11.299 -5.641 2.724 1.00 96.56 111 ALA A C 1
ATOM 871 O O . ALA A 1 111 ? -12.016 -5.953 3.671 1.00 96.56 111 ALA A O 1
ATOM 872 N N . ARG A 1 112 ? -10.046 -5.198 2.901 1.00 95.75 112 ARG A N 1
ATOM 873 C CA . ARG A 1 112 ? -9.415 -5.033 4.225 1.00 95.75 112 ARG A CA 1
ATOM 874 C C . ARG A 1 112 ? -9.932 -3.814 4.982 1.00 95.75 112 ARG A C 1
ATOM 876 O O . ARG A 1 112 ? -10.210 -3.919 6.173 1.00 95.75 112 ARG A O 1
ATOM 883 N N . VAL A 1 113 ? -10.055 -2.668 4.312 1.00 94.62 113 VAL A N 1
ATOM 884 C CA . VAL A 1 113 ? -10.548 -1.418 4.918 1.00 94.62 113 VAL A CA 1
ATOM 885 C C . VAL A 1 113 ? -11.990 -1.579 5.407 1.00 94.62 113 VAL A C 1
ATOM 887 O O . VAL A 1 113 ? -12.335 -1.071 6.475 1.00 94.62 113 VAL A O 1
ATOM 890 N N . CYS A 1 114 ? -12.804 -2.337 4.672 1.00 95.00 114 CYS A N 1
ATOM 891 C CA . CYS A 1 114 ? -14.197 -2.616 5.008 1.00 95.00 114 CYS A CA 1
ATOM 892 C C . CYS A 1 114 ? -14.404 -3.882 5.864 1.00 95.00 114 CYS A C 1
ATOM 894 O O . CYS A 1 114 ? -15.552 -4.195 6.172 1.00 95.00 114 CYS A O 1
ATOM 896 N N . ASP A 1 115 ? -13.353 -4.620 6.247 1.00 97.00 115 ASP A N 1
ATOM 897 C CA . ASP A 1 115 ? -13.494 -5.856 7.032 1.00 97.00 115 ASP A CA 1
ATOM 898 C C . ASP A 1 115 ? -13.942 -5.539 8.475 1.00 97.00 115 ASP A C 1
ATOM 900 O O . ASP A 1 115 ? -13.172 -4.930 9.230 1.00 97.00 115 ASP A O 1
ATOM 904 N N . PRO A 1 116 ? -15.132 -5.995 8.922 1.00 96.81 116 PRO A N 1
ATOM 905 C CA . PRO A 1 116 ? -15.615 -5.740 10.282 1.00 96.81 116 PRO A CA 1
ATOM 906 C C . PRO A 1 116 ? -14.683 -6.285 11.371 1.00 96.81 116 PRO A C 1
ATOM 908 O O . PRO A 1 116 ? -14.601 -5.742 12.470 1.00 96.81 116 PRO A O 1
ATOM 911 N N . ARG A 1 117 ? -13.912 -7.340 11.076 1.00 96.44 117 ARG A N 1
ATOM 912 C CA . ARG A 1 117 ? -12.937 -7.912 12.022 1.00 96.44 117 ARG A CA 1
ATOM 913 C C . ARG A 1 117 ? -11.763 -6.968 12.288 1.00 96.44 117 ARG A C 1
ATOM 915 O O . ARG A 1 117 ? -11.052 -7.142 13.278 1.00 96.44 117 ARG A O 1
ATOM 922 N N . LEU A 1 118 ? -11.546 -5.994 11.404 1.00 96.25 118 LEU A N 1
ATOM 923 C CA . LEU A 1 118 ? -10.468 -5.011 11.471 1.00 96.25 118 LEU A CA 1
ATOM 924 C C . LEU A 1 118 ? -10.965 -3.619 11.884 1.00 96.25 118 LEU A C 1
ATOM 926 O O . LEU A 1 118 ? -10.145 -2.710 11.974 1.00 96.25 118 LEU A O 1
ATOM 930 N N . GLU A 1 119 ? -12.259 -3.436 12.178 1.00 94.06 119 GLU A N 1
ATOM 931 C CA . GLU A 1 119 ? -12.886 -2.134 12.478 1.00 94.06 119 GLU A CA 1
ATOM 932 C C . GLU A 1 119 ? -12.153 -1.339 13.574 1.00 94.06 119 GLU A C 1
ATOM 934 O O . GLU A 1 119 ? -11.911 -0.144 13.428 1.00 94.06 119 GLU A O 1
ATOM 939 N N . ASN A 1 120 ? -11.692 -2.022 14.624 1.00 93.06 120 ASN A N 1
ATOM 940 C CA . ASN A 1 120 ? -10.981 -1.410 15.754 1.00 93.06 120 ASN A CA 1
ATOM 941 C C . ASN A 1 120 ? -9.448 -1.465 15.624 1.00 93.06 120 ASN A C 1
ATOM 943 O O . ASN A 1 120 ? -8.721 -1.342 16.612 1.00 93.06 120 ASN A O 1
ATOM 947 N N . ARG A 1 121 ? -8.938 -1.721 14.417 1.00 95.69 121 ARG A N 1
ATOM 948 C CA . ARG A 1 121 ? -7.506 -1.837 14.118 1.00 95.69 121 ARG A CA 1
ATOM 949 C C . ARG A 1 121 ? -7.076 -0.713 13.184 1.00 95.69 121 ARG A C 1
ATOM 951 O O . ARG A 1 121 ? -7.840 -0.282 12.316 1.00 95.69 121 ARG A O 1
ATOM 958 N N . MET A 1 122 ? -5.829 -0.276 13.345 1.00 96.00 122 MET A N 1
ATOM 959 C CA . MET A 1 122 ? -5.154 0.580 12.368 1.00 96.00 122 MET A CA 1
ATOM 960 C C . MET A 1 122 ? -4.429 -0.305 11.361 1.00 96.00 122 MET A C 1
ATOM 962 O O . MET A 1 122 ? -3.651 -1.182 11.737 1.00 96.00 122 MET A O 1
ATOM 966 N N . LEU A 1 123 ? -4.715 -0.089 10.087 1.00 97.44 123 LEU A N 1
ATOM 967 C CA . LEU A 1 123 ? -4.202 -0.854 8.963 1.00 97.44 123 LEU A CA 1
ATOM 968 C C . LEU A 1 123 ? -2.856 -0.266 8.546 1.00 97.44 123 LEU A C 1
ATOM 970 O O . LEU A 1 123 ? -2.774 0.907 8.192 1.00 97.44 123 LEU A O 1
ATOM 974 N N . VAL A 1 124 ? -1.804 -1.079 8.575 1.00 97.19 124 VAL A N 1
ATOM 975 C CA . VAL A 1 124 ? -0.454 -0.668 8.184 1.00 97.19 124 VAL A CA 1
ATOM 976 C C . VAL A 1 124 ? -0.031 -1.486 6.973 1.00 97.19 124 VAL A C 1
ATOM 978 O O . VAL A 1 124 ? 0.359 -2.649 7.108 1.00 97.19 124 VAL A O 1
ATOM 981 N N . PHE A 1 125 ? -0.120 -0.880 5.790 1.00 97.44 125 PHE A N 1
ATOM 982 C CA . PHE A 1 125 ? 0.478 -1.447 4.591 1.00 97.44 125 PHE A CA 1
ATOM 983 C C . PHE A 1 125 ? 1.995 -1.289 4.692 1.00 97.44 125 PHE A C 1
ATOM 985 O O . PHE A 1 125 ? 2.483 -0.188 4.943 1.00 97.44 125 PHE A O 1
ATOM 992 N N . TYR A 1 126 ? 2.756 -2.367 4.544 1.00 96.12 126 TYR A N 1
ATOM 993 C CA . TYR A 1 126 ? 4.209 -2.292 4.656 1.00 96.12 126 TYR A CA 1
ATOM 994 C C . TYR A 1 126 ? 4.917 -2.910 3.460 1.00 96.12 126 TYR A C 1
ATOM 996 O O . TYR A 1 126 ? 4.458 -3.901 2.891 1.00 96.12 126 TYR A O 1
ATOM 1004 N N . GLY A 1 127 ? 6.062 -2.321 3.124 1.00 94.81 127 GLY A N 1
ATOM 1005 C CA . GLY A 1 127 ? 7.068 -2.888 2.227 1.00 94.81 127 GLY A CA 1
ATOM 1006 C C . GLY A 1 127 ? 8.404 -3.064 2.939 1.00 94.81 127 GLY A C 1
ATOM 1007 O O . GLY A 1 127 ? 8.554 -2.677 4.102 1.00 94.81 127 GLY A O 1
ATOM 1008 N N . TYR A 1 128 ? 9.387 -3.623 2.238 1.00 93.25 128 TYR A N 1
ATOM 1009 C CA . TYR A 1 128 ? 10.754 -3.712 2.744 1.00 93.25 128 TYR A CA 1
ATOM 1010 C C . TYR A 1 128 ? 11.641 -2.603 2.179 1.00 93.25 128 TYR A C 1
ATOM 1012 O O . TYR A 1 128 ? 11.657 -2.335 0.977 1.00 93.25 128 TYR A O 1
ATOM 1020 N N . ALA A 1 129 ? 12.407 -1.966 3.062 1.00 90.56 129 ALA A N 1
ATOM 1021 C CA . ALA A 1 129 ? 13.438 -1.017 2.681 1.00 90.56 129 ALA A CA 1
ATOM 1022 C C . ALA A 1 129 ? 14.523 -1.712 1.839 1.00 90.56 129 ALA A C 1
ATOM 1024 O O . ALA A 1 129 ? 14.851 -2.875 2.064 1.00 90.56 129 ALA A O 1
ATOM 1025 N N . GLY A 1 130 ? 15.107 -0.980 0.888 1.00 89.88 130 GLY A N 1
ATOM 1026 C CA . GLY A 1 130 ? 16.187 -1.483 0.029 1.00 89.88 130 GLY A CA 1
ATOM 1027 C C . GLY A 1 130 ? 15.763 -1.841 -1.397 1.00 89.88 130 GLY A C 1
ATOM 1028 O O . GLY A 1 130 ? 16.634 -2.062 -2.231 1.00 89.88 130 GLY A O 1
ATOM 1029 N N . ASN A 1 131 ? 14.463 -1.816 -1.712 1.00 90.94 131 ASN A N 1
ATOM 1030 C CA . ASN A 1 131 ? 13.969 -1.935 -3.084 1.00 90.94 131 ASN A CA 1
ATOM 1031 C C . ASN A 1 131 ? 13.138 -0.702 -3.475 1.00 90.94 131 ASN A C 1
ATOM 1033 O O . ASN A 1 131 ? 11.921 -0.653 -3.280 1.00 90.94 131 ASN A O 1
ATOM 1037 N N . ALA A 1 132 ? 13.817 0.322 -4.003 1.00 93.50 132 ALA A N 1
ATOM 1038 C CA . ALA A 1 132 ? 13.190 1.591 -4.376 1.00 93.50 132 ALA A CA 1
ATOM 1039 C C . ALA A 1 132 ? 12.167 1.441 -5.516 1.00 93.50 132 ALA A C 1
ATOM 1041 O O . ALA A 1 132 ? 11.150 2.127 -5.511 1.00 93.50 132 ALA A O 1
ATOM 1042 N N . GLN A 1 133 ? 12.406 0.519 -6.453 1.00 95.25 133 GLN A N 1
ATOM 1043 C CA . GLN A 1 133 ? 11.525 0.260 -7.594 1.00 95.25 133 GLN A CA 1
ATOM 1044 C C . GLN A 1 133 ? 10.185 -0.332 -7.143 1.00 95.25 133 GLN A C 1
ATOM 1046 O O . GLN A 1 133 ? 9.124 0.205 -7.458 1.00 95.25 133 GLN A O 1
ATOM 1051 N N . VAL A 1 134 ? 10.231 -1.378 -6.313 1.00 95.44 134 VAL A N 1
ATOM 1052 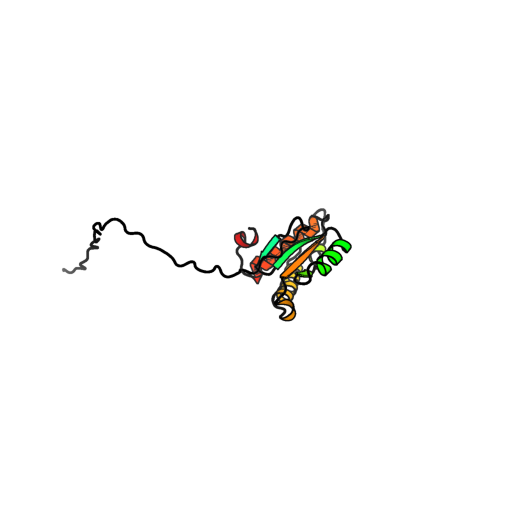C CA . VAL A 1 134 ? 9.021 -1.972 -5.724 1.00 95.44 134 VAL A CA 1
ATOM 1053 C C . VAL A 1 134 ? 8.317 -0.962 -4.823 1.00 95.44 134 VAL A C 1
ATOM 1055 O O . VAL A 1 134 ? 7.104 -0.809 -4.912 1.00 95.44 134 VAL A O 1
ATOM 1058 N N . THR A 1 135 ? 9.065 -0.199 -4.020 1.00 95.44 135 THR A N 1
ATOM 1059 C CA . THR A 1 135 ? 8.490 0.861 -3.175 1.00 95.44 135 THR A CA 1
ATOM 1060 C C . THR A 1 135 ? 7.732 1.901 -4.004 1.00 95.44 135 THR A C 1
ATOM 1062 O O . THR A 1 135 ? 6.630 2.291 -3.624 1.00 95.44 135 THR A O 1
ATOM 1065 N N . ALA A 1 136 ? 8.274 2.325 -5.150 1.00 96.19 136 ALA A N 1
ATOM 1066 C CA . ALA A 1 136 ? 7.596 3.258 -6.047 1.00 96.19 136 ALA A CA 1
ATOM 1067 C C . ALA A 1 136 ? 6.273 2.680 -6.578 1.00 96.19 136 ALA A C 1
ATOM 1069 O O . ALA A 1 136 ? 5.256 3.370 -6.550 1.00 96.19 136 ALA A O 1
ATOM 1070 N N . ASN A 1 137 ? 6.252 1.402 -6.971 1.00 97.50 137 ASN A N 1
ATOM 1071 C CA . ASN A 1 137 ? 5.024 0.718 -7.388 1.00 97.50 137 ASN A CA 1
ATOM 1072 C C . ASN A 1 137 ? 4.009 0.578 -6.242 1.00 97.50 137 ASN A C 1
ATOM 1074 O O . ASN A 1 137 ? 2.815 0.767 -6.458 1.00 97.50 137 ASN A O 1
ATOM 1078 N N . MET A 1 138 ? 4.460 0.296 -5.015 1.00 97.31 138 MET A N 1
ATOM 1079 C CA . MET A 1 138 ? 3.595 0.234 -3.829 1.00 97.31 138 MET A CA 1
ATOM 1080 C C . MET A 1 138 ? 2.934 1.580 -3.531 1.00 97.31 138 MET A C 1
ATOM 1082 O O . MET A 1 138 ? 1.732 1.633 -3.281 1.00 97.31 138 MET A O 1
ATOM 1086 N N . VAL A 1 139 ? 3.712 2.665 -3.568 1.00 95.94 139 VAL A N 1
ATOM 1087 C CA . VAL A 1 139 ? 3.191 4.021 -3.367 1.00 95.94 139 VAL A CA 1
ATOM 1088 C C . VAL A 1 139 ? 2.232 4.381 -4.496 1.00 95.94 139 VAL A C 1
ATOM 1090 O O . VAL A 1 139 ? 1.137 4.851 -4.218 1.00 95.94 139 VAL A O 1
ATOM 1093 N N . PHE A 1 140 ? 2.573 4.085 -5.753 1.00 96.75 140 PHE A N 1
ATOM 1094 C CA . PHE A 1 140 ? 1.666 4.281 -6.887 1.00 96.75 140 PHE A CA 1
ATOM 1095 C C . PHE A 1 140 ? 0.317 3.571 -6.684 1.00 96.75 140 PHE A C 1
ATOM 1097 O O . PHE A 1 140 ? -0.731 4.189 -6.854 1.00 96.75 140 PHE A O 1
ATOM 1104 N N . LEU A 1 141 ? 0.336 2.303 -6.264 1.00 97.75 141 LEU A N 1
ATOM 1105 C CA . LEU A 1 141 ? -0.871 1.524 -5.979 1.00 97.75 141 LEU A CA 1
ATOM 1106 C C . LEU A 1 141 ? -1.708 2.131 -4.844 1.00 97.75 141 LEU A C 1
ATOM 1108 O O . LEU A 1 141 ? -2.929 2.236 -4.969 1.00 97.75 141 LEU A O 1
ATOM 1112 N N . LEU A 1 142 ? -1.068 2.577 -3.759 1.00 97.06 142 LEU A N 1
ATOM 1113 C CA . LEU A 1 142 ? -1.755 3.280 -2.673 1.00 97.06 142 LEU A CA 1
ATOM 1114 C C . LEU A 1 142 ? -2.418 4.566 -3.165 1.00 97.06 142 LEU A C 1
ATOM 1116 O O . LEU A 1 142 ? -3.590 4.791 -2.883 1.00 97.06 142 LEU A O 1
ATOM 1120 N N . MET A 1 143 ? -1.697 5.383 -3.929 1.00 96.25 143 MET A N 1
ATOM 1121 C CA . MET A 1 143 ? -2.215 6.636 -4.479 1.00 96.25 143 MET A CA 1
ATOM 1122 C C . MET A 1 143 ? -3.392 6.400 -5.432 1.00 96.25 143 MET A C 1
ATOM 1124 O O . MET A 1 143 ? -4.384 7.133 -5.389 1.00 96.25 143 MET A O 1
ATOM 1128 N N . ALA A 1 144 ? -3.321 5.348 -6.251 1.00 96.56 144 ALA A N 1
ATOM 1129 C CA . ALA A 1 144 ? -4.431 4.928 -7.098 1.00 96.56 144 ALA A CA 1
ATOM 1130 C C . ALA A 1 144 ? -5.662 4.552 -6.260 1.00 96.56 144 ALA A C 1
ATOM 1132 O O . ALA A 1 144 ? -6.759 5.007 -6.559 1.00 96.56 144 ALA A O 1
ATOM 1133 N N . PHE A 1 145 ? -5.492 3.813 -5.160 1.00 97.25 145 PHE A N 1
ATOM 1134 C CA . PHE A 1 145 ? -6.598 3.510 -4.249 1.00 97.25 145 PHE A CA 1
ATOM 1135 C C . PHE A 1 145 ? -7.181 4.772 -3.591 1.00 97.25 145 PHE A C 1
ATOM 1137 O O . PHE A 1 145 ? -8.390 4.978 -3.617 1.00 97.25 145 PHE A O 1
ATOM 1144 N N . LEU A 1 146 ? -6.353 5.663 -3.038 1.00 96.38 146 LEU A N 1
ATOM 1145 C CA . LEU A 1 146 ? -6.854 6.884 -2.387 1.00 96.38 146 LEU A CA 1
ATOM 1146 C C . LEU A 1 146 ? -7.695 7.746 -3.343 1.00 96.38 146 LEU A C 1
ATOM 1148 O O . LEU A 1 146 ? -8.742 8.266 -2.961 1.00 96.38 146 LEU A O 1
ATOM 1152 N N . THR A 1 147 ? -7.271 7.851 -4.599 1.00 96.19 147 THR A N 1
ATOM 1153 C CA . THR A 1 147 ? -7.962 8.666 -5.605 1.00 96.19 147 THR A CA 1
ATOM 1154 C C . THR A 1 147 ? -9.181 7.964 -6.205 1.00 96.19 147 THR A C 1
ATOM 1156 O O . THR A 1 147 ? -10.252 8.560 -6.291 1.00 96.19 147 THR A O 1
ATOM 1159 N N . MET A 1 148 ? -9.060 6.693 -6.598 1.00 94.25 148 MET A N 1
ATOM 1160 C CA . MET A 1 148 ? -10.127 5.964 -7.297 1.00 94.25 148 MET A CA 1
ATOM 1161 C C . MET A 1 148 ? -11.209 5.433 -6.355 1.00 94.25 148 MET A C 1
ATOM 1163 O O . MET A 1 148 ? -12.385 5.441 -6.713 1.00 94.25 148 MET A O 1
ATOM 1167 N N . ASP A 1 149 ? -10.821 4.963 -5.169 1.00 94.19 149 ASP A N 1
ATOM 1168 C CA . ASP A 1 149 ? -11.721 4.295 -4.229 1.00 94.19 149 ASP A CA 1
ATOM 1169 C C . ASP A 1 149 ? -12.235 5.220 -3.132 1.00 94.19 149 ASP A C 1
ATOM 1171 O O . ASP A 1 149 ? -13.411 5.154 -2.775 1.00 94.19 149 ASP A O 1
ATOM 1175 N N . LEU A 1 150 ? -11.366 6.075 -2.587 1.00 92.38 150 LEU A N 1
ATOM 1176 C CA . LEU A 1 150 ? -11.756 7.013 -1.529 1.00 92.38 150 LEU A CA 1
ATOM 1177 C C . LEU A 1 150 ? -12.175 8.382 -2.072 1.00 92.38 150 LEU A C 1
ATOM 1179 O O . LEU A 1 150 ? -12.660 9.210 -1.304 1.00 92.38 150 LEU A O 1
ATOM 1183 N N . GLY A 1 151 ? -12.017 8.615 -3.379 1.00 93.81 151 GLY A N 1
ATOM 1184 C CA . GLY A 1 151 ? -12.397 9.869 -4.028 1.00 93.81 151 GLY A CA 1
ATOM 1185 C C . GLY A 1 151 ? -11.578 11.074 -3.567 1.00 93.81 151 GLY A C 1
ATOM 1186 O O . GLY A 1 151 ? -12.041 12.203 -3.723 1.00 93.81 151 GLY A O 1
ATOM 1187 N N . MET A 1 152 ? -10.395 10.849 -2.983 1.00 94.75 152 MET A N 1
ATOM 1188 C CA . MET A 1 152 ? -9.491 11.929 -2.595 1.00 94.75 152 MET A CA 1
ATOM 1189 C C . MET A 1 152 ? -8.959 12.626 -3.846 1.00 94.75 152 MET A C 1
ATOM 1191 O O . MET A 1 152 ? -8.675 11.987 -4.865 1.00 94.75 152 MET A O 1
ATOM 1195 N N . SER A 1 153 ? -8.788 13.941 -3.766 1.00 93.62 153 SER A N 1
ATOM 1196 C CA . SER A 1 153 ? -8.025 14.674 -4.774 1.00 93.62 153 SER A CA 1
ATOM 1197 C C . SER A 1 153 ? -6.558 14.233 -4.769 1.00 93.62 153 SER A C 1
ATOM 1199 O O . SER A 1 153 ? -6.052 13.663 -3.798 1.00 93.62 153 SER A O 1
ATOM 1201 N N . VAL A 1 154 ? -5.853 14.496 -5.870 1.00 88.56 154 VAL A N 1
ATOM 1202 C CA . VAL A 1 154 ? -4.429 14.150 -5.986 1.00 88.56 154 VAL A CA 1
ATOM 1203 C C . VAL A 1 154 ? -3.612 14.916 -4.945 1.00 88.56 154 VAL A C 1
ATOM 1205 O O . VAL A 1 154 ? -2.686 14.359 -4.362 1.00 88.56 154 VAL A O 1
ATOM 1208 N N . GLU A 1 155 ? -3.982 16.169 -4.684 1.00 89.38 155 GLU A N 1
ATOM 1209 C CA . GLU A 1 155 ? -3.354 17.037 -3.694 1.00 89.38 155 GLU A CA 1
ATOM 1210 C C . GLU A 1 155 ? -3.521 16.488 -2.273 1.00 89.38 155 GLU A C 1
ATOM 1212 O O . GLU A 1 155 ? -2.545 16.443 -1.532 1.00 89.38 155 GLU A O 1
ATOM 1217 N N . GLU A 1 156 ? -4.723 16.028 -1.910 1.00 87.69 156 GLU A N 1
ATOM 1218 C CA . GLU A 1 156 ? -4.992 15.417 -0.597 1.00 87.69 156 GLU A CA 1
ATOM 1219 C C . GLU A 1 156 ? -4.277 14.080 -0.420 1.00 87.69 156 GLU A C 1
ATOM 1221 O O . GLU A 1 156 ? -3.826 13.752 0.672 1.00 87.69 156 GLU A O 1
ATOM 1226 N N . ALA A 1 157 ? -4.186 13.278 -1.480 1.00 85.88 157 ALA A N 1
ATOM 1227 C CA . ALA A 1 157 ? -3.504 11.995 -1.404 1.00 85.88 157 ALA A CA 1
ATOM 1228 C C . ALA A 1 157 ? -1.975 12.163 -1.293 1.00 85.88 157 ALA A C 1
ATOM 1230 O O . ALA A 1 157 ? -1.301 11.284 -0.760 1.00 85.88 157 ALA A O 1
ATOM 1231 N N . ALA A 1 158 ? -1.423 13.261 -1.826 1.00 80.94 158 ALA A N 1
ATOM 1232 C CA . ALA A 1 158 ? 0.018 13.514 -1.894 1.00 80.94 158 ALA A CA 1
ATOM 1233 C C . ALA A 1 158 ? 0.566 14.389 -0.748 1.00 80.94 158 ALA A C 1
ATOM 1235 O O . ALA A 1 158 ? 1.780 14.609 -0.699 1.00 80.94 158 ALA A O 1
ATOM 1236 N N . SER A 1 159 ? -0.305 14.913 0.123 1.00 72.75 159 SER A N 1
ATOM 1237 C CA . SER A 1 159 ? 0.041 15.777 1.266 1.00 72.75 159 SER A CA 1
ATOM 1238 C C . SER A 1 159 ? 0.477 14.994 2.497 1.00 72.75 159 SER A C 1
ATOM 1240 O O . SER A 1 159 ? 1.456 15.429 3.147 1.00 72.75 159 SER A O 1
#

pLDDT: mean 79.27, std 23.76, range [35.16, 98.06]